Protein AF-A0A560HVF0-F1 (afdb_monomer)

Solvent-accessible surface area (backbone atoms only — not comparable to full-atom values): 6370 Å² total; per-residue (Å²): 142,89,83,79,80,69,71,69,64,64,66,67,64,64,71,77,70,65,78,77,79,76,76,76,73,65,43,75,47,73,36,73,43,33,56,74,66,45,69,46,81,46,95,88,38,34,36,26,45,55,44,56,22,81,72,39,76,84,33,64,48,62,91,63,38,31,28,34,47,52,85,36,73,68,26,44,50,32,52,51,50,48,51,55,27,24,77,65,54,31,44,36,28,44,27,27,53,59,87,45,39,59,51,76,46,59,50,73,124

Radius of gyration: 22.35 Å; Cα contacts (8 Å, |Δi|>4): 180; chains: 1; bounding box: 51×68×40 Å

Organism: NCBI:txid28077

Mean predicted aligned error: 10.62 Å

pLDDT: mean 83.14, std 17.47, range [49.84, 97.5]

Secondary structure (DSSP, 8-state):
---SSSSSSHHHHGGGG---------EEEEES-GGG--EEE-TTSEEEES-HHHH-TTS--STT-EEEETTSHHHHHHHHHHHHHHHTT--EEEEE-TTSEE--EEE--

Foldseek 3Di:
DDDDPPPVVVVVVVVVPPPPPPPPFQDKFKDAFLLPWDWDQDPQQKIATAASCVRPVLADHHDSLEIQRRVDPQSVVQVVVSVVRSVVRHMKMWTHDSRGDYTPDIDDD

Sequence (109 aa):
MKSYRYLAAAALLSLCLLPKASLAQSVQIRIADASLIKYAVSADGNVYLRNISDFDNTWLGCCQYYWIPLNTDSGKAMYSAMLSAAMTHTPIFLYGPKTGGAIVQVGQF

Structure (mmCIF, N/CA/C/O backbone):
data_AF-A0A560HVF0-F1
#
_entry.id   AF-A0A560HVF0-F1
#
loop_
_atom_site.group_PDB
_atom_site.id
_atom_site.type_symbol
_atom_site.label_atom_id
_atom_site.label_alt_id
_atom_site.label_comp_id
_atom_site.label_asym_id
_atom_site.label_entity_id
_atom_site.label_seq_id
_atom_site.pdbx_PDB_ins_code
_atom_site.Cartn_x
_atom_site.Cartn_y
_atom_site.Cartn_z
_atom_site.occupancy
_atom_site.B_iso_or_equiv
_atom_site.auth_seq_id
_atom_site.auth_comp_id
_atom_site.auth_asym_id
_atom_site.auth_atom_id
_atom_site.pdbx_PDB_model_num
ATOM 1 N N . MET A 1 1 ? 38.591 54.270 -24.328 1.00 50.97 1 MET A N 1
ATOM 2 C CA . MET A 1 1 ? 37.440 54.067 -23.415 1.00 50.97 1 MET A CA 1
ATOM 3 C C . MET A 1 1 ? 36.180 53.718 -24.216 1.00 50.97 1 MET A C 1
ATOM 5 O O . MET A 1 1 ? 35.457 54.645 -24.552 1.00 50.97 1 MET A O 1
ATOM 9 N N . LYS A 1 2 ? 35.915 52.450 -24.594 1.00 51.22 2 LYS A N 1
ATOM 10 C CA . LYS A 1 2 ? 34.615 52.077 -25.216 1.00 51.22 2 LYS A CA 1
ATOM 11 C C . LYS A 1 2 ? 34.370 50.564 -25.427 1.00 51.22 2 LYS A C 1
ATOM 13 O O . LYS A 1 2 ? 33.947 50.186 -26.507 1.00 51.22 2 LYS A O 1
ATOM 18 N N . SER A 1 3 ? 34.597 49.683 -24.441 1.00 52.75 3 SER A N 1
ATOM 19 C CA . SER A 1 3 ? 34.353 48.237 -24.698 1.00 52.75 3 SER A CA 1
ATOM 20 C C . SER A 1 3 ? 33.820 47.377 -23.543 1.00 52.75 3 SER A C 1
ATOM 22 O O . SER A 1 3 ? 33.596 46.194 -23.751 1.00 52.75 3 SER A O 1
ATOM 24 N N . TYR A 1 4 ? 33.551 47.917 -22.349 1.00 51.88 4 TYR A N 1
ATOM 25 C CA . TYR A 1 4 ? 33.191 47.082 -21.181 1.00 51.88 4 TYR A CA 1
ATOM 26 C C . TYR A 1 4 ? 31.685 46.962 -20.884 1.00 51.88 4 TYR A C 1
ATOM 28 O O . TYR A 1 4 ? 31.298 46.333 -19.906 1.00 51.88 4 TYR A O 1
ATOM 36 N N . ARG A 1 5 ? 30.806 47.547 -21.708 1.00 51.09 5 ARG A N 1
ATOM 37 C CA . ARG A 1 5 ? 29.370 47.664 -21.381 1.00 51.09 5 ARG A CA 1
ATOM 38 C C . ARG A 1 5 ? 28.490 46.476 -21.786 1.00 51.09 5 ARG A C 1
ATOM 40 O O . ARG A 1 5 ? 27.339 46.438 -21.371 1.00 51.09 5 ARG A O 1
ATOM 47 N N . TYR A 1 6 ? 29.003 45.513 -22.550 1.00 49.84 6 TYR A N 1
ATOM 48 C CA . TYR A 1 6 ? 28.179 44.426 -23.103 1.00 49.84 6 TYR A CA 1
ATOM 49 C C . TYR A 1 6 ? 28.269 43.101 -22.332 1.00 49.84 6 TYR A C 1
ATOM 51 O O . TYR A 1 6 ? 27.426 42.232 -22.525 1.00 49.84 6 TYR A O 1
ATOM 59 N N . LEU A 1 7 ? 29.235 42.948 -21.418 1.00 50.19 7 LEU A N 1
ATOM 60 C CA . LEU A 1 7 ? 29.414 41.703 -20.655 1.00 50.19 7 LEU A CA 1
ATOM 61 C C . LEU A 1 7 ? 28.457 41.566 -19.457 1.00 50.19 7 LEU A C 1
ATOM 63 O O . LEU A 1 7 ? 28.244 40.460 -18.976 1.00 50.19 7 LEU A O 1
ATOM 67 N N . ALA A 1 8 ? 27.835 42.656 -18.999 1.00 51.50 8 ALA A N 1
ATOM 68 C CA . ALA A 1 8 ? 26.921 42.618 -17.853 1.00 51.50 8 ALA A CA 1
ATOM 69 C C . ALA A 1 8 ? 25.501 42.125 -18.204 1.00 51.50 8 ALA A C 1
ATOM 71 O O . ALA A 1 8 ? 24.772 41.681 -17.322 1.00 51.50 8 ALA A O 1
ATOM 72 N N . ALA A 1 9 ? 25.098 42.176 -19.480 1.00 52.00 9 ALA A N 1
ATOM 73 C CA . ALA A 1 9 ? 23.735 41.829 -19.896 1.00 52.00 9 ALA A CA 1
ATOM 74 C C . ALA A 1 9 ? 23.520 40.319 -20.115 1.00 52.00 9 ALA A C 1
ATOM 76 O O . ALA A 1 9 ? 22.398 39.835 -19.993 1.00 52.00 9 ALA A O 1
ATOM 77 N N . ALA A 1 10 ? 24.584 39.558 -20.397 1.00 53.09 10 ALA A N 1
ATOM 78 C CA . ALA A 1 10 ? 24.481 38.120 -20.658 1.00 53.09 10 ALA A CA 1
ATOM 79 C C . ALA A 1 10 ? 24.316 37.279 -19.375 1.00 53.09 10 ALA A C 1
ATOM 81 O O . ALA A 1 10 ? 23.723 36.205 -19.416 1.00 53.09 10 ALA A O 1
ATOM 82 N N . ALA A 1 11 ? 24.790 37.772 -18.225 1.00 53.38 11 ALA A N 1
ATOM 83 C CA . ALA A 1 11 ? 24.722 37.039 -16.958 1.00 53.38 11 ALA A CA 1
ATOM 84 C C . ALA A 1 11 ? 23.312 37.022 -16.335 1.00 53.38 11 ALA A C 1
ATOM 86 O O . ALA A 1 11 ? 22.967 36.085 -15.619 1.00 53.38 11 ALA A O 1
ATOM 87 N N . LEU A 1 12 ? 22.475 38.022 -16.633 1.00 53.22 12 LEU A N 1
ATOM 88 C CA . LEU A 1 12 ? 21.122 38.130 -16.073 1.00 53.22 12 LEU A CA 1
ATOM 89 C C . LEU A 1 12 ? 20.097 37.232 -16.782 1.00 53.22 12 LEU A C 1
ATOM 91 O O . LEU A 1 12 ? 19.086 36.881 -16.181 1.00 53.22 12 LEU A O 1
ATOM 95 N N . LEU A 1 13 ? 20.356 36.815 -18.027 1.00 51.84 13 LEU A N 1
ATOM 96 C CA . LEU A 1 13 ? 19.427 35.965 -18.782 1.00 51.84 13 LEU A CA 1
ATOM 97 C C . LEU A 1 13 ? 19.548 34.467 -18.436 1.00 51.84 13 LEU A C 1
ATOM 99 O O . LEU A 1 13 ? 18.605 33.712 -18.658 1.00 51.84 13 LEU A O 1
ATOM 103 N N . SER A 1 14 ? 20.673 34.036 -17.853 1.00 54.62 14 SER A N 1
ATOM 104 C CA . SER A 1 14 ? 20.914 32.625 -17.503 1.00 54.62 14 SER A CA 1
ATOM 105 C C . SER A 1 14 ? 20.220 32.158 -16.218 1.00 54.62 14 SER A C 1
ATOM 107 O O . SER A 1 14 ? 20.137 30.955 -15.984 1.00 54.62 14 SER A O 1
ATOM 109 N N . LEU A 1 15 ? 19.686 33.062 -15.386 1.00 55.00 15 LEU A N 1
ATOM 110 C CA . LEU A 1 15 ? 19.007 32.677 -14.138 1.00 55.00 15 LEU A CA 1
ATOM 111 C C . LEU A 1 15 ? 17.553 32.204 -14.344 1.00 55.00 15 LEU A C 1
ATOM 113 O O . LEU A 1 15 ? 16.968 31.613 -13.440 1.00 55.00 15 LEU A O 1
ATOM 117 N N . CYS A 1 16 ? 16.969 32.428 -15.526 1.00 58.25 16 CYS A N 1
ATOM 118 C CA . CYS A 1 16 ? 15.570 32.088 -15.823 1.00 58.25 16 CYS A CA 1
ATOM 119 C C . CYS A 1 16 ? 15.362 30.671 -16.386 1.00 58.25 16 CYS A C 1
ATOM 121 O O . CYS A 1 16 ? 14.221 30.262 -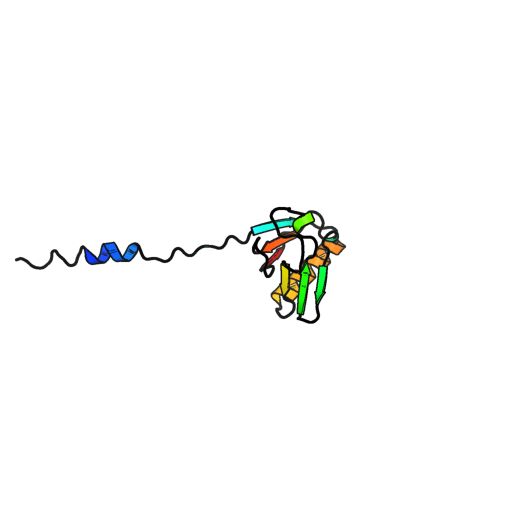16.584 1.00 58.25 16 CYS A O 1
ATOM 123 N N . LEU A 1 17 ? 16.437 29.921 -16.643 1.00 58.41 17 LEU A N 1
ATOM 124 C CA . LEU A 1 17 ? 16.389 28.566 -17.213 1.00 58.41 17 LEU A CA 1
ATOM 125 C C . LEU A 1 17 ? 16.575 27.457 -16.172 1.00 58.41 17 LEU A C 1
ATOM 127 O O . LEU A 1 17 ? 16.758 26.299 -16.543 1.00 58.41 17 LEU A O 1
ATOM 131 N N . LEU A 1 18 ? 16.508 27.779 -14.876 1.00 64.06 18 LEU A N 1
ATOM 132 C CA . LEU A 1 18 ? 16.499 26.750 -13.842 1.00 64.06 18 LEU A CA 1
ATOM 133 C C . LEU A 1 18 ? 15.255 25.866 -14.045 1.00 64.06 18 LEU A C 1
ATOM 135 O O . LEU A 1 18 ? 14.132 26.380 -13.965 1.00 64.06 18 LEU A O 1
ATOM 139 N N . PRO A 1 19 ? 15.414 24.556 -14.321 1.00 61.81 19 PRO A N 1
ATOM 140 C CA . PRO A 1 19 ? 14.278 23.658 -14.390 1.00 61.81 19 PRO A CA 1
ATOM 141 C C . PRO A 1 19 ? 13.575 23.712 -13.037 1.00 61.81 19 PRO A C 1
ATOM 143 O O . PRO A 1 19 ? 14.173 23.439 -11.995 1.00 61.81 19 PRO A O 1
ATOM 146 N N . LYS A 1 20 ? 12.298 24.104 -13.044 1.00 62.69 20 LYS A N 1
ATOM 147 C CA . LYS A 1 20 ? 11.440 23.963 -11.871 1.00 62.69 20 LYS A CA 1
ATOM 148 C C . LYS A 1 20 ? 11.390 22.474 -11.562 1.00 62.69 20 LYS A C 1
ATOM 150 O O . LYS A 1 20 ? 10.725 21.725 -12.275 1.00 62.69 20 LYS A O 1
ATOM 155 N N . ALA A 1 21 ? 12.109 22.049 -10.528 1.00 56.62 21 ALA A N 1
ATOM 156 C CA . ALA A 1 21 ? 11.909 20.741 -9.939 1.00 56.62 21 ALA A CA 1
ATOM 157 C C . ALA A 1 21 ? 10.443 20.688 -9.492 1.00 56.62 21 ALA A C 1
ATOM 159 O O . ALA A 1 21 ? 10.053 21.314 -8.507 1.00 56.62 21 ALA A O 1
ATOM 160 N N . SER A 1 22 ? 9.604 20.022 -10.283 1.00 54.31 22 SER A N 1
ATOM 161 C CA . SER A 1 22 ? 8.253 19.695 -9.863 1.00 54.31 22 SER A CA 1
ATOM 162 C C . SER A 1 22 ? 8.408 18.662 -8.758 1.00 54.31 22 SER A C 1
ATOM 164 O O . SER A 1 22 ? 8.733 17.504 -9.011 1.00 54.31 22 SER A O 1
ATOM 166 N N . LEU A 1 23 ? 8.240 19.104 -7.513 1.00 52.25 23 LEU A N 1
ATOM 167 C CA . LEU A 1 23 ? 7.904 18.208 -6.420 1.00 52.25 23 LEU A CA 1
ATOM 168 C C . LEU A 1 23 ? 6.554 17.603 -6.797 1.00 52.25 23 LEU A C 1
ATOM 170 O O . LEU A 1 23 ? 5.515 18.226 -6.581 1.00 52.25 23 LEU A O 1
ATOM 174 N N . ALA A 1 24 ? 6.573 16.427 -7.424 1.00 51.00 24 ALA A N 1
ATOM 175 C CA . ALA A 1 24 ? 5.386 15.605 -7.546 1.00 51.00 24 ALA A CA 1
ATOM 176 C C . ALA A 1 24 ? 4.898 15.371 -6.115 1.00 51.00 24 ALA A C 1
ATOM 178 O O . ALA A 1 24 ? 5.514 14.621 -5.357 1.00 51.00 24 ALA A O 1
ATOM 179 N N . GLN A 1 25 ? 3.863 16.107 -5.706 1.00 54.62 25 GLN A N 1
ATOM 180 C CA . GLN A 1 25 ? 3.254 15.923 -4.402 1.00 54.62 25 GLN A CA 1
ATOM 181 C C . GLN A 1 25 ? 2.737 14.494 -4.381 1.00 54.62 25 GLN A C 1
ATOM 183 O O . GLN A 1 25 ? 1.773 14.161 -5.068 1.00 54.62 25 GLN A O 1
ATOM 188 N N . SER A 1 26 ? 3.423 13.643 -3.625 1.00 59.91 26 SER A N 1
ATOM 189 C CA . SER A 1 26 ? 2.881 12.361 -3.227 1.00 59.91 26 SER A CA 1
ATOM 190 C C . SER A 1 26 ? 1.540 12.650 -2.566 1.00 59.91 26 SER A C 1
ATOM 192 O O . SER A 1 26 ? 1.488 13.232 -1.480 1.00 59.91 26 SER A O 1
ATOM 194 N N . VAL A 1 27 ? 0.461 12.281 -3.242 1.00 78.56 27 VAL A N 1
ATOM 195 C CA . VAL A 1 27 ? -0.871 12.476 -2.704 1.00 78.56 27 VAL A CA 1
ATOM 196 C C . VAL A 1 27 ? -1.071 11.438 -1.611 1.00 78.56 27 VAL A C 1
ATOM 198 O O . VAL A 1 27 ? -0.718 10.269 -1.763 1.00 78.56 27 VAL A O 1
ATOM 201 N N . GLN A 1 28 ? -1.610 11.904 -0.494 1.00 88.31 28 GLN A N 1
ATOM 202 C CA . GLN A 1 28 ? -1.925 11.098 0.666 1.00 88.31 28 GLN A CA 1
ATOM 203 C C . GLN A 1 28 ? -3.402 10.705 0.655 1.00 88.31 28 GLN A C 1
ATOM 205 O O . GLN A 1 28 ? -4.267 11.538 0.382 1.00 88.31 28 GLN A O 1
ATOM 210 N N . ILE A 1 29 ? -3.685 9.458 1.009 1.00 91.06 29 ILE A N 1
ATOM 211 C CA . ILE A 1 29 ? -5.020 8.993 1.384 1.00 91.06 29 ILE A CA 1
ATOM 212 C C . ILE A 1 29 ? -4.973 8.486 2.821 1.00 91.06 29 ILE A C 1
ATOM 214 O O . ILE A 1 29 ? -4.065 7.741 3.193 1.00 91.06 29 ILE A O 1
ATOM 218 N N . ARG A 1 30 ? -5.942 8.907 3.638 1.00 93.69 30 ARG A N 1
ATOM 219 C CA . ARG A 1 30 ? -6.127 8.396 4.998 1.00 93.69 30 ARG A CA 1
ATOM 220 C C . ARG A 1 30 ? -7.133 7.257 4.976 1.00 93.69 30 ARG A C 1
ATOM 222 O O . ARG A 1 30 ? -8.267 7.455 4.553 1.00 93.69 30 ARG A O 1
ATOM 229 N N . ILE A 1 31 ? -6.749 6.110 5.514 1.00 94.94 31 ILE A N 1
ATOM 230 C CA . ILE A 1 31 ? -7.626 4.955 5.695 1.00 94.94 31 ILE A CA 1
ATOM 231 C C . ILE A 1 31 ? -7.835 4.795 7.196 1.00 94.94 31 ILE A C 1
ATOM 233 O O . ILE A 1 31 ? -6.883 4.554 7.930 1.00 94.94 31 ILE A O 1
ATOM 237 N N . ALA A 1 32 ? -9.066 5.012 7.663 1.00 95.81 32 ALA A N 1
ATOM 238 C CA . ALA A 1 32 ? -9.370 5.059 9.095 1.00 95.81 32 ALA A CA 1
ATOM 239 C C . ALA A 1 32 ? -9.232 3.697 9.794 1.00 95.81 32 ALA A C 1
ATOM 241 O O . ALA A 1 32 ? -8.903 3.664 10.974 1.00 95.81 32 ALA A O 1
ATOM 242 N N . ASP A 1 33 ? -9.464 2.611 9.057 1.00 96.44 33 ASP A N 1
ATOM 243 C CA . ASP A 1 33 ? -9.297 1.233 9.508 1.00 96.44 33 ASP A CA 1
ATOM 244 C C . ASP A 1 33 ? -8.603 0.438 8.392 1.00 96.44 33 ASP A C 1
ATOM 246 O O . ASP A 1 33 ? -9.187 0.184 7.334 1.00 96.44 33 ASP A O 1
ATOM 250 N N . ALA A 1 34 ? -7.339 0.071 8.615 1.00 96.44 34 ALA A N 1
ATOM 251 C CA . ALA A 1 34 ? -6.540 -0.669 7.643 1.00 96.44 34 ALA A CA 1
ATOM 252 C C . ALA A 1 34 ? -7.063 -2.091 7.366 1.00 96.44 34 ALA A C 1
ATOM 254 O O . ALA A 1 34 ? -6.745 -2.652 6.317 1.00 96.44 34 ALA A O 1
ATOM 255 N N . SER A 1 35 ? -7.893 -2.669 8.246 1.00 97.25 35 SER A N 1
ATOM 256 C CA . SER A 1 35 ? -8.489 -4.000 8.038 1.00 97.25 35 SER A CA 1
ATOM 257 C C . SER A 1 35 ? -9.448 -4.044 6.845 1.00 97.25 35 SER A C 1
ATOM 259 O O . SER A 1 35 ? -9.694 -5.105 6.275 1.00 97.25 35 SER A O 1
ATOM 261 N N . LEU A 1 36 ? -9.952 -2.881 6.420 1.00 97.19 36 LEU A N 1
ATOM 262 C CA . LEU A 1 36 ? -10.869 -2.748 5.290 1.00 97.19 36 LEU A CA 1
ATOM 263 C C . LEU A 1 36 ? -10.158 -2.791 3.928 1.00 97.19 36 LEU A C 1
ATOM 265 O O . LEU A 1 36 ? -10.820 -2.816 2.884 1.00 97.19 36 LEU A O 1
ATOM 269 N N . ILE A 1 37 ? -8.823 -2.769 3.903 1.00 95.19 37 ILE A N 1
ATOM 270 C CA . ILE A 1 37 ? -8.040 -2.782 2.665 1.00 95.19 37 ILE A CA 1
ATOM 271 C C . ILE A 1 37 ? -8.088 -4.177 2.046 1.00 95.19 37 ILE A C 1
ATOM 273 O O . ILE A 1 37 ? -7.605 -5.157 2.607 1.00 95.19 37 ILE A O 1
ATOM 277 N N . LYS A 1 38 ? -8.617 -4.258 0.827 1.00 95.75 38 LYS A N 1
ATOM 278 C CA . LYS A 1 38 ? -8.602 -5.469 0.010 1.00 95.75 38 LYS A CA 1
ATOM 279 C C . LYS A 1 38 ? -7.334 -5.473 -0.829 1.00 95.75 38 LYS A C 1
ATOM 281 O O . LYS A 1 38 ? -7.038 -4.497 -1.519 1.00 95.75 38 LYS A O 1
ATOM 286 N N . TYR A 1 39 ? -6.609 -6.584 -0.826 1.00 95.50 39 TYR A N 1
ATOM 287 C CA . TYR A 1 39 ? -5.376 -6.724 -1.593 1.00 95.50 39 TYR A CA 1
ATOM 288 C C . TYR A 1 39 ? -5.238 -8.115 -2.216 1.00 95.50 39 TYR A C 1
ATOM 290 O O . TYR A 1 39 ? -5.922 -9.060 -1.833 1.00 95.50 39 TYR A O 1
ATOM 298 N N . ALA A 1 40 ? -4.344 -8.235 -3.194 1.00 95.69 40 ALA A N 1
ATOM 299 C CA . ALA A 1 40 ? -3.941 -9.513 -3.766 1.00 95.69 40 ALA A CA 1
ATOM 300 C C . ALA A 1 40 ? -2.423 -9.550 -3.935 1.00 95.69 40 ALA A C 1
ATOM 302 O O . ALA A 1 40 ? -1.855 -8.674 -4.588 1.00 95.69 40 ALA A O 1
ATOM 303 N N . VAL A 1 41 ? -1.787 -10.573 -3.369 1.00 96.56 41 VAL A N 1
ATOM 304 C CA . VAL A 1 41 ? -0.372 -10.872 -3.610 1.00 96.56 41 VAL A CA 1
ATOM 305 C C . VAL A 1 41 ? -0.261 -11.568 -4.962 1.00 96.56 41 VAL A C 1
ATOM 307 O O . VAL A 1 41 ? -0.997 -12.516 -5.232 1.00 96.56 41 VAL A O 1
ATOM 310 N N . SER A 1 42 ? 0.630 -11.085 -5.817 1.00 95.00 42 SER A N 1
ATOM 311 C CA . SER A 1 42 ? 0.838 -11.606 -7.163 1.00 95.00 42 SER A CA 1
ATOM 312 C C . SER A 1 42 ? 2.246 -12.189 -7.318 1.00 95.00 42 SER A C 1
ATOM 314 O O . SER A 1 42 ? 3.178 -11.829 -6.595 1.00 95.00 42 SER A O 1
ATOM 316 N N . ALA A 1 43 ? 2.395 -13.128 -8.255 1.00 94.88 43 ALA A N 1
ATOM 317 C CA . ALA A 1 43 ? 3.642 -13.859 -8.496 1.00 94.88 43 ALA A CA 1
ATOM 318 C C . ALA A 1 43 ? 4.773 -12.976 -9.057 1.00 94.88 43 ALA A C 1
ATOM 320 O O . ALA A 1 43 ? 5.940 -13.344 -8.978 1.00 94.88 43 ALA A O 1
ATOM 321 N N . ASP A 1 44 ? 4.438 -11.801 -9.586 1.00 95.06 44 ASP A N 1
ATOM 322 C CA . ASP A 1 44 ? 5.381 -10.782 -10.056 1.00 95.06 44 ASP A CA 1
ATOM 323 C C . ASP A 1 44 ? 6.039 -9.982 -8.914 1.00 95.06 44 ASP A C 1
ATOM 325 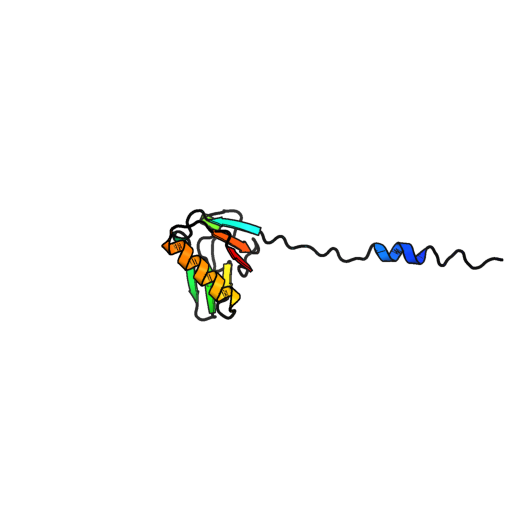O O . ASP A 1 44 ? 6.800 -9.048 -9.160 1.00 95.06 44 ASP A O 1
ATOM 329 N N . GLY A 1 45 ? 5.769 -10.354 -7.659 1.00 96.06 45 GLY A N 1
ATOM 330 C CA . GLY A 1 45 ? 6.375 -9.731 -6.488 1.00 96.06 45 GLY A CA 1
ATOM 331 C C . GLY A 1 45 ? 5.688 -8.436 -6.065 1.00 96.06 45 GLY A C 1
ATOM 332 O O . GLY A 1 45 ? 6.300 -7.637 -5.362 1.00 96.06 45 GLY A O 1
ATOM 333 N N . ASN A 1 46 ? 4.432 -8.225 -6.460 1.00 97.50 46 ASN A N 1
ATOM 334 C CA . ASN A 1 46 ? 3.643 -7.056 -6.084 1.00 97.50 46 ASN A CA 1
ATOM 335 C C . ASN A 1 46 ? 2.443 -7.431 -5.202 1.00 97.50 46 ASN A C 1
ATOM 337 O O . ASN A 1 46 ? 1.813 -8.477 -5.374 1.00 97.50 46 ASN A O 1
ATOM 341 N N . VAL A 1 47 ? 2.086 -6.539 -4.276 1.00 97.25 47 VAL A N 1
ATOM 342 C CA . VAL A 1 47 ? 0.793 -6.568 -3.576 1.00 97.25 47 VAL A CA 1
ATOM 343 C C . VAL A 1 47 ? -0.104 -5.505 -4.174 1.00 97.25 47 VAL A C 1
ATOM 345 O O . VAL A 1 47 ? 0.135 -4.319 -3.975 1.00 97.25 47 VAL A O 1
ATOM 348 N N . TYR A 1 48 ? -1.146 -5.924 -4.881 1.00 96.44 48 TYR A N 1
ATOM 349 C CA . TYR A 1 48 ? -2.086 -5.022 -5.535 1.00 96.44 48 TYR A CA 1
ATOM 350 C C . TYR A 1 48 ? -3.237 -4.647 -4.616 1.00 96.44 48 TYR A C 1
ATOM 352 O O . TYR A 1 48 ? -3.975 -5.533 -4.180 1.00 96.44 48 TYR A O 1
ATOM 360 N N . LEU A 1 49 ? -3.433 -3.350 -4.386 1.00 94.75 49 LEU A N 1
ATOM 361 C CA . LEU A 1 49 ? -4.546 -2.818 -3.598 1.00 94.75 49 LEU A CA 1
ATOM 362 C C . LEU A 1 49 ? -5.793 -2.705 -4.487 1.00 94.75 49 LEU A C 1
ATOM 364 O O . LEU A 1 49 ? -5.719 -2.232 -5.622 1.00 94.75 49 LEU A O 1
ATOM 368 N N . ARG A 1 50 ? -6.934 -3.204 -4.005 1.00 93.19 50 ARG A N 1
ATOM 369 C CA . ARG A 1 50 ? -8.112 -3.514 -4.839 1.00 93.19 50 ARG A CA 1
ATOM 370 C C . ARG A 1 50 ? -9.302 -2.587 -4.635 1.00 93.19 50 ARG A C 1
ATOM 372 O O . ARG A 1 50 ? -10.245 -2.681 -5.409 1.00 93.19 50 ARG A O 1
ATOM 379 N N . ASN A 1 51 ? -9.283 -1.752 -3.604 1.00 93.38 51 ASN A N 1
ATOM 380 C CA . ASN A 1 51 ? -10.435 -0.942 -3.218 1.00 93.38 51 ASN A CA 1
ATOM 381 C C . ASN A 1 51 ? -10.054 0.460 -2.733 1.00 93.38 51 ASN A C 1
ATOM 383 O O . ASN A 1 51 ? -10.703 1.014 -1.854 1.00 93.38 51 ASN A O 1
ATOM 387 N N . ILE A 1 52 ? -8.990 1.044 -3.289 1.00 92.25 52 ILE A N 1
ATOM 388 C CA . ILE A 1 52 ? -8.535 2.375 -2.862 1.00 92.25 52 ILE A CA 1
ATOM 389 C C . ILE A 1 52 ? -9.609 3.449 -3.098 1.00 92.25 52 ILE A C 1
ATOM 391 O O . ILE A 1 52 ? -9.791 4.321 -2.251 1.00 92.25 52 ILE A O 1
ATOM 395 N N . SER A 1 53 ? -10.393 3.324 -4.171 1.00 92.12 53 SER A N 1
ATOM 396 C CA . SER A 1 53 ? -11.531 4.210 -4.447 1.00 92.12 53 SER A CA 1
ATOM 397 C C . SER A 1 53 ? -12.648 4.165 -3.405 1.00 92.12 53 SER A C 1
ATOM 399 O O . SER A 1 53 ? -13.427 5.111 -3.332 1.00 92.12 53 SER A O 1
ATOM 401 N N . ASP A 1 54 ? -12.758 3.085 -2.623 1.00 93.50 54 ASP A N 1
ATOM 402 C CA . ASP A 1 54 ? -13.780 2.967 -1.573 1.00 93.50 54 ASP A CA 1
ATOM 403 C C . ASP A 1 54 ? -13.470 3.915 -0.400 1.00 93.50 54 ASP A C 1
ATOM 405 O O . ASP A 1 54 ? -14.370 4.290 0.349 1.00 93.50 54 ASP A O 1
ATOM 409 N N . PHE A 1 55 ? -12.200 4.312 -0.244 1.00 92.81 55 PHE A N 1
ATOM 410 C CA . PHE A 1 55 ? -11.739 5.232 0.799 1.00 92.81 55 PHE A CA 1
ATOM 411 C C . PHE A 1 55 ? -11.652 6.684 0.311 1.00 92.81 55 PHE A C 1
ATOM 413 O O . PHE A 1 55 ? -11.899 7.607 1.084 1.00 92.81 55 PHE A O 1
ATOM 420 N N . ASP A 1 56 ? -11.301 6.894 -0.960 1.00 91.56 56 ASP A N 1
ATOM 421 C CA . ASP A 1 56 ? -11.257 8.207 -1.608 1.00 91.56 56 ASP A CA 1
ATOM 422 C C . ASP A 1 56 ? -11.545 8.043 -3.107 1.00 91.56 56 ASP A C 1
ATOM 424 O O . ASP A 1 56 ? -10.729 7.518 -3.867 1.00 91.56 56 ASP A O 1
ATOM 428 N N . ASN A 1 57 ? -12.706 8.533 -3.546 1.0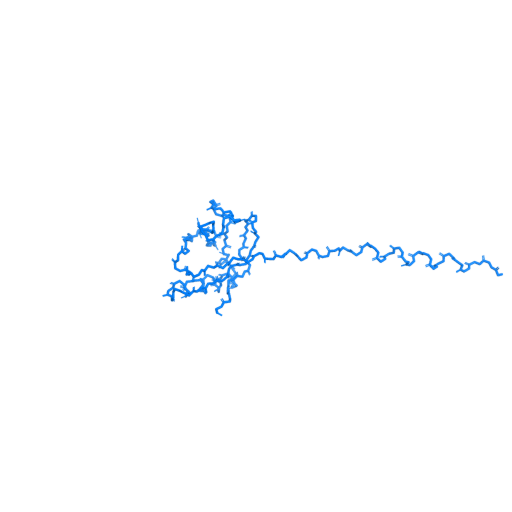0 90.19 57 ASN A N 1
ATOM 429 C CA . ASN A 1 57 ? -13.172 8.408 -4.928 1.00 90.19 57 ASN A CA 1
ATOM 430 C C . ASN A 1 57 ? -12.347 9.215 -5.951 1.00 90.19 57 ASN A C 1
ATOM 432 O O . ASN A 1 57 ? -12.574 9.090 -7.154 1.00 90.19 57 ASN A O 1
ATOM 436 N N . THR A 1 58 ? -11.403 10.044 -5.497 1.00 89.56 58 THR A N 1
ATOM 437 C CA . THR A 1 58 ? -10.460 10.753 -6.371 1.00 89.56 58 THR A CA 1
ATOM 438 C C . THR A 1 58 ? -9.264 9.890 -6.782 1.00 89.56 58 THR A C 1
ATOM 440 O O . THR A 1 58 ? -8.456 10.317 -7.610 1.00 89.56 58 THR A O 1
ATOM 443 N N . TRP A 1 59 ? -9.147 8.688 -6.214 1.00 90.56 59 TRP A N 1
ATOM 444 C CA . TRP A 1 59 ? -8.205 7.646 -6.610 1.00 90.56 59 TRP A CA 1
ATOM 445 C C . TRP A 1 59 ? -8.890 6.625 -7.521 1.00 90.56 59 TRP A C 1
ATOM 447 O O . TRP A 1 59 ? -10.109 6.453 -7.505 1.00 90.56 59 TRP A O 1
ATOM 457 N N . LEU A 1 60 ? -8.102 5.921 -8.330 1.00 87.44 60 LEU A N 1
ATOM 458 C CA . LEU A 1 60 ? -8.624 4.912 -9.246 1.00 87.44 60 LEU A CA 1
ATOM 459 C C . LEU A 1 60 ? -9.118 3.666 -8.480 1.00 87.44 60 LEU A C 1
ATOM 461 O O . LEU A 1 60 ? -8.551 3.262 -7.468 1.00 87.44 60 LEU A O 1
ATOM 465 N N . GLY A 1 61 ? -10.194 3.038 -8.955 1.00 70.12 61 GLY A N 1
ATOM 466 C CA . GLY A 1 61 ? -10.860 1.966 -8.200 1.00 70.12 61 GLY A CA 1
ATOM 467 C C . GLY A 1 61 ? -10.591 0.529 -8.631 1.00 70.12 61 GLY A C 1
ATOM 468 O O . GLY A 1 61 ? -10.791 -0.384 -7.838 1.00 70.12 61 GLY A O 1
ATOM 469 N N . CYS A 1 62 ? -10.154 0.285 -9.868 1.00 69.88 62 CYS A N 1
ATOM 470 C CA . CYS A 1 62 ? -10.088 -1.073 -10.422 1.00 69.88 62 CYS A CA 1
ATOM 471 C C . CYS A 1 62 ? -8.659 -1.521 -10.771 1.00 69.88 62 CYS A C 1
ATOM 473 O O . CYS A 1 62 ? -7.694 -0.784 -10.638 1.00 69.88 62 CYS A O 1
ATOM 475 N N . CYS A 1 63 ? -8.518 -2.752 -11.262 1.00 70.06 63 CYS A N 1
ATOM 476 C CA . CYS A 1 63 ? -7.487 -3.055 -12.259 1.00 70.06 63 CYS A CA 1
ATOM 477 C C . CYS A 1 63 ? -6.007 -2.945 -11.838 1.00 70.06 63 CYS A C 1
ATOM 479 O O . CYS A 1 63 ? -5.173 -2.652 -12.685 1.00 70.06 63 CYS A O 1
ATOM 481 N N . GLN A 1 64 ? -5.654 -3.234 -10.579 1.00 79.38 64 GLN A N 1
ATOM 482 C CA . GLN A 1 64 ? -4.243 -3.290 -10.153 1.00 79.38 64 GLN A CA 1
ATOM 483 C C . GLN A 1 64 ? -3.491 -1.944 -10.269 1.00 79.38 64 GLN A C 1
ATOM 485 O O . GLN A 1 64 ? -2.263 -1.926 -10.298 1.00 79.38 64 GLN A O 1
ATOM 490 N N . TYR A 1 65 ? -4.206 -0.808 -10.282 1.00 87.12 65 TYR A N 1
ATOM 491 C CA . TYR A 1 65 ? -3.585 0.517 -10.416 1.00 87.12 65 TYR A CA 1
ATOM 492 C C . TYR A 1 65 ? -2.602 0.864 -9.299 1.00 87.12 65 TYR A C 1
ATOM 494 O O . TYR A 1 65 ? -1.724 1.683 -9.530 1.00 87.12 65 TYR A O 1
ATOM 502 N N . TYR A 1 66 ? -2.728 0.268 -8.112 1.00 94.12 66 TYR A N 1
ATOM 503 C CA . TYR A 1 66 ? -1.860 0.554 -6.972 1.00 94.12 66 TYR A CA 1
ATOM 504 C C . TYR A 1 66 ? -1.197 -0.711 -6.463 1.00 94.12 66 TYR A C 1
ATOM 506 O O . TYR A 1 66 ? -1.879 -1.716 -6.242 1.00 94.12 66 TYR A O 1
ATOM 514 N N . TRP A 1 67 ? 0.116 -0.650 -6.241 1.00 96.19 67 TRP A N 1
ATOM 515 C CA . TRP A 1 67 ? 0.869 -1.803 -5.760 1.00 96.19 67 TRP A CA 1
ATOM 516 C C . TRP A 1 67 ? 1.979 -1.461 -4.770 1.00 96.19 67 TRP A C 1
ATOM 518 O O . TRP A 1 67 ? 2.563 -0.382 -4.813 1.00 96.19 67 TRP A O 1
ATOM 528 N N . ILE A 1 68 ? 2.297 -2.416 -3.898 1.00 97.00 68 ILE A N 1
ATOM 529 C CA . ILE A 1 68 ? 3.477 -2.391 -3.029 1.00 97.00 68 ILE A CA 1
ATOM 530 C C . ILE A 1 68 ? 4.504 -3.398 -3.585 1.00 97.00 68 ILE A C 1
ATOM 532 O O . ILE A 1 68 ? 4.175 -4.584 -3.678 1.00 97.00 68 ILE A O 1
ATOM 536 N N . PRO A 1 69 ? 5.728 -2.967 -3.950 1.00 96.62 69 PRO A N 1
ATOM 537 C CA . PRO A 1 69 ? 6.740 -3.840 -4.550 1.00 96.62 69 PRO A CA 1
ATOM 538 C C . PRO A 1 69 ? 7.513 -4.654 -3.496 1.00 96.62 69 PRO A C 1
ATOM 540 O O . PRO A 1 69 ? 8.398 -4.137 -2.813 1.00 96.62 69 PRO A O 1
ATOM 543 N N . LEU A 1 70 ? 7.233 -5.954 -3.379 1.00 97.06 70 LEU A N 1
ATOM 544 C CA . LEU A 1 70 ? 7.866 -6.859 -2.403 1.00 97.06 70 LEU A CA 1
ATOM 545 C C . LEU A 1 70 ? 9.303 -7.265 -2.762 1.00 97.06 70 LEU A C 1
ATOM 547 O O . LEU A 1 70 ? 9.993 -7.881 -1.950 1.00 97.06 70 LEU A O 1
ATOM 551 N N . ASN A 1 71 ? 9.778 -6.913 -3.955 1.00 96.06 71 ASN A N 1
ATOM 552 C CA . ASN A 1 71 ? 11.174 -7.098 -4.359 1.00 96.06 71 ASN A CA 1
ATOM 553 C C . ASN A 1 71 ? 12.131 -6.062 -3.732 1.00 96.06 71 ASN A C 1
ATOM 555 O O . ASN A 1 71 ? 13.340 -6.154 -3.931 1.00 96.06 71 ASN A O 1
ATOM 559 N N . THR A 1 72 ? 11.612 -5.108 -2.955 1.00 95.94 72 THR A N 1
ATOM 560 C CA . THR A 1 72 ? 12.400 -4.127 -2.198 1.00 95.94 72 THR A CA 1
ATOM 561 C C . THR A 1 72 ? 12.186 -4.302 -0.698 1.00 95.94 72 THR A C 1
ATOM 563 O O . THR A 1 72 ? 11.092 -4.658 -0.257 1.00 95.94 72 THR A O 1
ATOM 566 N N . ASP A 1 73 ? 13.202 -4.008 0.113 1.00 97.19 73 ASP A N 1
ATOM 567 C CA . ASP A 1 73 ? 13.053 -4.066 1.574 1.00 97.19 73 ASP A CA 1
ATOM 568 C C . ASP A 1 73 ? 12.071 -3.008 2.090 1.00 97.19 73 ASP A C 1
ATOM 570 O O . ASP A 1 73 ? 11.285 -3.283 2.995 1.00 97.19 73 ASP A O 1
ATOM 574 N N . SER A 1 74 ? 12.031 -1.838 1.443 1.00 94.75 74 SER A N 1
ATOM 575 C CA . SER A 1 74 ? 11.024 -0.810 1.720 1.00 94.75 74 SER A CA 1
ATOM 576 C C . SER A 1 74 ? 9.604 -1.328 1.475 1.00 94.75 74 SER A C 1
ATOM 578 O O . SER A 1 74 ? 8.746 -1.179 2.340 1.00 94.75 74 SER A O 1
ATOM 580 N N . GLY A 1 75 ? 9.342 -2.009 0.355 1.00 96.38 75 GLY A N 1
ATOM 581 C CA . GLY A 1 75 ? 8.017 -2.563 0.081 1.00 96.38 75 GLY A CA 1
ATOM 582 C C . GLY A 1 75 ? 7.621 -3.709 1.010 1.00 96.38 75 GLY A C 1
ATOM 583 O O . GLY A 1 75 ? 6.476 -3.754 1.457 1.00 96.38 75 GLY A O 1
ATOM 584 N N . LYS A 1 76 ? 8.560 -4.581 1.399 1.00 97.31 76 LYS A N 1
ATOM 585 C CA . LYS A 1 76 ? 8.307 -5.596 2.441 1.00 97.31 76 LYS A CA 1
ATOM 586 C C . LYS A 1 76 ? 7.953 -4.950 3.784 1.00 97.31 76 LYS A C 1
ATOM 588 O O . LYS A 1 76 ? 7.032 -5.420 4.454 1.00 97.31 76 LYS A O 1
ATOM 593 N N . ALA A 1 77 ? 8.643 -3.871 4.159 1.00 96.56 77 ALA A N 1
ATOM 594 C CA . ALA A 1 77 ? 8.353 -3.113 5.374 1.00 96.56 77 ALA A CA 1
ATOM 595 C C . ALA A 1 77 ? 6.982 -2.422 5.297 1.00 96.56 77 ALA A C 1
ATOM 597 O O . ALA A 1 77 ? 6.194 -2.534 6.231 1.00 96.56 77 ALA A O 1
ATOM 598 N N . MET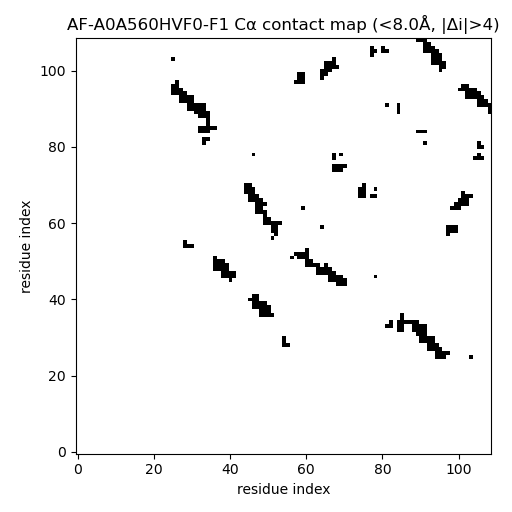 A 1 78 ? 6.656 -1.787 4.166 1.00 96.94 78 MET A N 1
ATOM 599 C CA . MET A 1 78 ? 5.348 -1.168 3.920 1.00 96.94 78 MET A CA 1
ATOM 600 C C . MET A 1 78 ? 4.204 -2.179 4.016 1.00 96.94 78 MET A C 1
ATOM 602 O O . MET A 1 78 ? 3.208 -1.922 4.691 1.00 96.94 78 MET A O 1
ATOM 606 N N . TYR A 1 79 ? 4.348 -3.343 3.379 1.00 97.31 79 TYR A N 1
ATOM 607 C CA . TYR A 1 79 ? 3.333 -4.391 3.436 1.00 97.31 79 TYR A CA 1
ATOM 608 C C . TYR A 1 79 ? 3.186 -4.958 4.853 1.00 97.31 79 TYR A C 1
ATOM 610 O O . TYR A 1 79 ? 2.069 -5.086 5.346 1.00 97.31 79 TYR A O 1
ATOM 618 N N . SER A 1 80 ? 4.298 -5.207 5.549 1.00 96.88 80 SER A N 1
ATOM 619 C CA . SER A 1 80 ? 4.277 -5.640 6.954 1.00 96.88 80 SER A CA 1
ATOM 620 C C . SER A 1 80 ? 3.590 -4.615 7.862 1.00 96.88 80 SER A C 1
ATOM 622 O O . SER A 1 80 ? 2.787 -4.990 8.709 1.00 96.88 80 SER A O 1
ATOM 624 N N . ALA A 1 81 ? 3.852 -3.319 7.668 1.00 96.00 81 ALA A N 1
ATOM 625 C CA . ALA A 1 81 ? 3.200 -2.250 8.422 1.00 96.00 81 ALA A CA 1
ATOM 626 C C . ALA A 1 81 ? 1.688 -2.194 8.152 1.00 96.00 81 ALA A C 1
ATOM 628 O O . ALA A 1 81 ? 0.907 -2.070 9.093 1.00 96.00 81 ALA A O 1
ATOM 629 N N . MET A 1 82 ? 1.274 -2.344 6.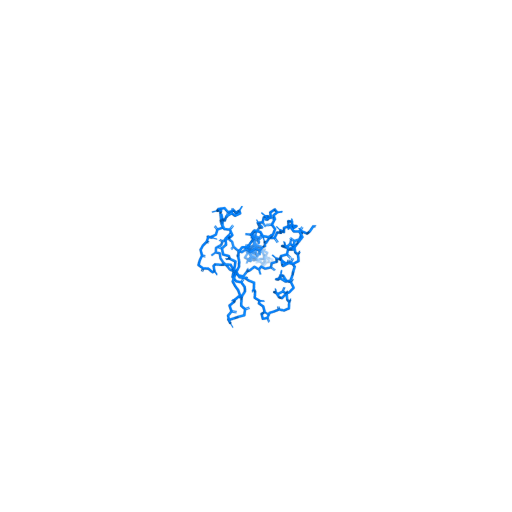888 1.00 96.69 82 MET A N 1
ATOM 630 C CA . MET A 1 82 ? -0.139 -2.428 6.511 1.00 96.69 82 MET A CA 1
ATOM 631 C C . MET A 1 82 ? -0.831 -3.623 7.183 1.00 96.69 82 MET A C 1
ATOM 633 O O . MET A 1 82 ? -1.911 -3.456 7.741 1.00 96.69 82 MET A O 1
ATOM 637 N N . LEU A 1 83 ? -0.208 -4.808 7.169 1.00 97.00 83 LEU A N 1
ATOM 638 C CA . LEU A 1 83 ? -0.752 -6.008 7.815 1.00 97.00 83 LEU A CA 1
ATOM 639 C C . LEU A 1 83 ? -0.875 -5.841 9.333 1.00 97.00 83 LEU A C 1
ATOM 641 O O . LEU A 1 83 ? -1.918 -6.161 9.897 1.00 97.00 83 L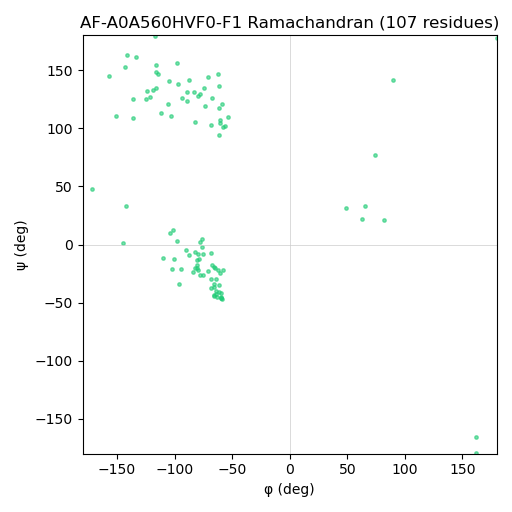EU A O 1
ATOM 645 N N . SER A 1 84 ? 0.155 -5.302 9.988 1.00 96.62 84 SER A N 1
ATOM 646 C CA . SER A 1 84 ? 0.120 -5.023 11.428 1.00 96.62 84 SER A CA 1
ATOM 647 C C . SER A 1 84 ? -1.006 -4.054 11.784 1.00 96.62 84 SER A C 1
ATOM 649 O O . SER A 1 84 ? -1.763 -4.321 12.711 1.00 96.62 84 SER A O 1
ATOM 651 N N . ALA A 1 85 ? -1.168 -2.973 11.014 1.00 96.38 85 ALA A N 1
ATOM 652 C CA . ALA A 1 85 ? -2.253 -2.019 11.222 1.00 96.38 85 ALA A CA 1
ATOM 653 C C . ALA A 1 85 ? -3.636 -2.636 10.964 1.00 96.38 85 ALA A C 1
ATOM 655 O O . ALA A 1 85 ? -4.587 -2.325 11.679 1.00 96.38 85 ALA A O 1
ATOM 656 N N . ALA A 1 86 ? -3.758 -3.530 9.977 1.00 96.81 86 ALA A N 1
ATOM 657 C CA . ALA A 1 86 ? -4.994 -4.256 9.707 1.00 96.81 86 ALA A CA 1
ATOM 658 C C . ALA A 1 86 ? -5.384 -5.174 10.874 1.00 96.81 86 ALA A C 1
A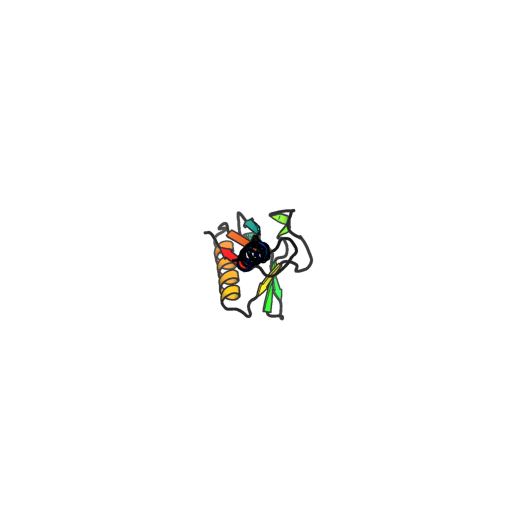TOM 660 O O . ALA A 1 86 ? -6.551 -5.223 11.247 1.00 96.81 86 ALA A O 1
ATOM 661 N N . MET A 1 87 ? -4.414 -5.850 11.497 1.00 97.12 87 MET A N 1
ATOM 662 C CA . MET A 1 87 ? -4.662 -6.685 12.679 1.00 97.12 87 MET A CA 1
ATOM 663 C C . MET A 1 87 ? -5.138 -5.881 13.893 1.00 97.12 87 MET A C 1
ATOM 665 O O . MET A 1 87 ? -5.867 -6.409 14.729 1.00 97.12 87 MET A O 1
ATOM 669 N N . THR A 1 88 ? -4.723 -4.620 14.008 1.00 96.75 88 THR A N 1
ATOM 670 C CA . THR A 1 88 ? -5.051 -3.742 15.138 1.00 96.75 88 THR A CA 1
ATOM 671 C C . THR A 1 88 ? -6.126 -2.705 14.810 1.00 96.75 88 THR A C 1
ATOM 673 O O . THR A 1 88 ? -6.321 -1.781 15.598 1.00 96.75 88 THR A O 1
ATOM 676 N N . HIS A 1 89 ? -6.800 -2.814 13.656 1.00 96.00 89 HIS A N 1
ATOM 677 C CA . HIS A 1 89 ? -7.787 -1.834 13.170 1.00 96.00 89 HIS A CA 1
ATOM 678 C C . HIS A 1 89 ? -7.282 -0.379 13.218 1.00 96.00 89 HIS A C 1
ATOM 680 O O . HIS A 1 89 ? -8.028 0.565 13.475 1.00 96.00 89 HIS A O 1
ATOM 686 N N . THR A 1 90 ? -5.975 -0.189 13.040 1.00 95.81 90 THR A N 1
ATOM 687 C CA . THR A 1 90 ? -5.318 1.109 13.209 1.00 95.81 90 THR A CA 1
ATOM 688 C C . THR A 1 90 ? -5.379 1.894 11.900 1.00 95.81 90 THR A C 1
ATOM 690 O O . THR A 1 90 ? -5.232 1.301 10.823 1.00 95.81 90 THR A O 1
ATOM 693 N N . PRO A 1 91 ? -5.595 3.220 11.954 1.00 95.75 91 PRO A N 1
ATOM 694 C CA . PRO A 1 91 ? -5.540 4.051 10.766 1.00 95.75 91 PRO A CA 1
ATOM 695 C C . PRO A 1 91 ? -4.147 4.028 10.140 1.00 95.75 91 PRO A C 1
ATOM 697 O O . PRO A 1 91 ? -3.136 3.974 10.835 1.00 95.75 91 PRO A O 1
ATOM 700 N N . ILE A 1 92 ? -4.099 4.129 8.816 1.00 95.75 92 ILE A N 1
ATOM 701 C CA . ILE A 1 92 ? -2.853 4.315 8.073 1.00 95.75 92 ILE A CA 1
ATOM 702 C C . ILE A 1 92 ? -3.019 5.408 7.033 1.00 95.75 92 ILE A C 1
ATOM 704 O O . ILE A 1 92 ? -4.132 5.726 6.600 1.00 95.75 92 ILE A O 1
ATOM 708 N N . PHE A 1 93 ? -1.892 5.930 6.570 1.00 94.50 93 PHE A N 1
ATOM 709 C CA . PHE A 1 93 ? -1.860 6.749 5.378 1.00 94.50 93 PHE A CA 1
ATOM 710 C C . PHE A 1 93 ? -1.041 6.070 4.290 1.00 94.50 93 PHE A C 1
ATOM 712 O O . PHE A 1 93 ? 0.048 5.542 4.538 1.00 94.50 93 PHE A O 1
ATOM 719 N N . LEU A 1 94 ? -1.595 6.079 3.080 1.00 93.06 94 LEU A N 1
ATOM 720 C CA . LEU A 1 94 ? -0.906 5.635 1.877 1.00 93.06 94 LEU A CA 1
ATOM 721 C C . LEU A 1 94 ? -0.495 6.855 1.066 1.00 93.06 94 LEU A C 1
ATOM 723 O O . LEU A 1 94 ? -1.248 7.821 0.936 1.00 93.06 94 LEU A O 1
ATOM 727 N N . TYR A 1 95 ? 0.697 6.771 0.501 1.00 92.81 95 TYR A N 1
ATOM 728 C CA . TYR A 1 95 ? 1.317 7.820 -0.287 1.00 92.81 95 TYR A CA 1
ATOM 729 C C . TYR A 1 95 ? 1.615 7.277 -1.679 1.00 92.81 95 TYR A C 1
ATOM 731 O O . TYR A 1 95 ? 2.248 6.226 -1.819 1.00 92.81 95 TYR A O 1
ATOM 739 N N . GLY A 1 96 ? 1.153 7.972 -2.715 1.00 91.19 96 GLY A N 1
ATOM 740 C CA . GLY A 1 96 ? 1.316 7.516 -4.092 1.00 91.19 96 GLY A CA 1
ATOM 741 C C . GLY A 1 96 ? 0.711 8.460 -5.134 1.00 91.19 96 GLY A C 1
ATOM 742 O O . GLY A 1 96 ? 0.128 9.494 -4.795 1.00 91.19 96 GLY A O 1
ATOM 743 N N . PRO A 1 97 ? 0.865 8.134 -6.426 1.00 88.56 97 PRO A N 1
ATOM 744 C CA . PRO A 1 97 ? 0.306 8.927 -7.515 1.00 88.56 97 PRO A CA 1
ATOM 745 C C . PRO A 1 97 ? -1.185 8.628 -7.712 1.00 88.56 97 PRO A C 1
ATOM 747 O O . PRO A 1 97 ? -1.549 7.483 -7.951 1.00 88.56 97 PRO A O 1
ATOM 750 N N . LYS A 1 98 ? -2.065 9.641 -7.735 1.00 85.94 98 LYS A N 1
ATOM 751 C CA . LYS A 1 98 ? -3.508 9.428 -8.004 1.00 85.94 98 LYS A CA 1
ATOM 752 C C . LYS A 1 98 ? -3.798 8.745 -9.346 1.00 85.94 98 LYS A C 1
ATOM 754 O O . LYS A 1 98 ? -4.841 8.125 -9.490 1.00 85.94 98 LYS A O 1
ATOM 759 N N . THR A 1 99 ? -2.881 8.814 -10.307 1.00 86.62 99 THR A N 1
ATOM 760 C CA . THR A 1 99 ? -3.007 8.203 -11.641 1.00 86.62 99 THR A CA 1
ATOM 761 C C . THR A 1 99 ? -2.745 6.694 -11.675 1.00 86.62 99 THR A C 1
ATOM 763 O O . THR A 1 99 ? -2.759 6.110 -12.755 1.00 86.62 99 THR A O 1
ATOM 766 N N . GLY A 1 100 ? -2.485 6.064 -10.527 1.00 89.19 100 GLY A N 1
ATOM 767 C CA . GLY A 1 100 ? -2.010 4.685 -10.457 1.00 89.19 100 GLY A CA 1
ATOM 768 C C . GLY A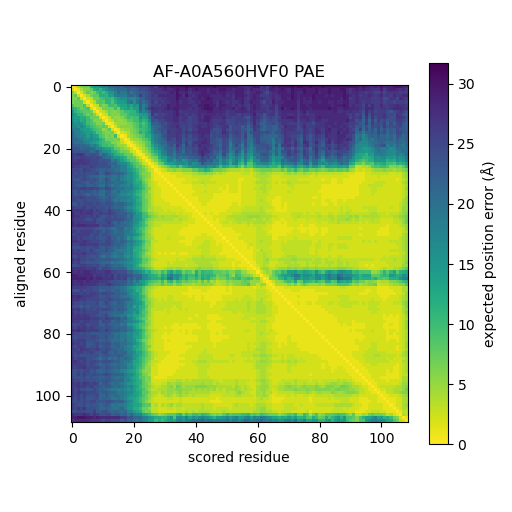 1 100 ? -0.484 4.624 -10.481 1.00 89.19 100 GLY A C 1
ATOM 769 O O . GLY A 1 100 ? 0.183 5.421 -11.145 1.00 89.19 100 GLY A O 1
ATOM 770 N N . GLY A 1 101 ? 0.074 3.709 -9.701 1.00 91.94 101 GLY A N 1
ATOM 771 C CA . GLY A 1 101 ? 1.502 3.530 -9.529 1.00 91.94 101 GLY A CA 1
ATOM 772 C C . GLY A 1 101 ? 1.858 2.739 -8.275 1.00 91.94 101 GLY A C 1
ATOM 773 O O . GLY A 1 101 ? 1.003 2.342 -7.478 1.00 91.94 101 GLY A O 1
ATOM 774 N N . ALA A 1 102 ? 3.162 2.574 -8.078 1.00 93.94 102 ALA A N 1
ATOM 775 C CA . ALA A 1 102 ? 3.693 2.051 -6.834 1.00 93.94 102 ALA A CA 1
ATOM 776 C C . ALA A 1 102 ? 3.337 2.984 -5.666 1.00 93.94 102 ALA A C 1
ATOM 778 O O . ALA A 1 102 ? 3.483 4.207 -5.758 1.00 93.94 102 ALA A O 1
ATOM 779 N N . ILE A 1 103 ? 2.911 2.394 -4.555 1.00 93.94 103 ILE A N 1
ATOM 780 C CA . ILE A 1 103 ? 2.842 3.072 -3.266 1.00 93.94 103 ILE A CA 1
ATOM 781 C C . ILE A 1 103 ? 4.274 3.364 -2.826 1.00 93.94 103 ILE A C 1
ATOM 783 O O . ILE A 1 103 ? 5.118 2.467 -2.790 1.00 93.94 103 ILE A O 1
ATOM 787 N N . VAL A 1 104 ? 4.544 4.630 -2.520 1.00 93.31 104 VAL A N 1
ATOM 788 C CA . VAL A 1 104 ? 5.888 5.105 -2.168 1.00 93.31 104 VAL A CA 1
ATOM 789 C C . VAL A 1 104 ? 6.121 5.127 -0.662 1.00 93.31 104 VAL A C 1
ATOM 791 O O . VAL A 1 104 ? 7.268 5.104 -0.228 1.00 93.31 104 VAL A O 1
ATOM 794 N N . GLN A 1 105 ? 5.048 5.160 0.134 1.00 92.69 105 GLN A N 1
ATOM 795 C CA . GLN A 1 105 ? 5.121 5.093 1.590 1.00 92.69 105 GLN A CA 1
ATOM 796 C C . GLN A 1 105 ? 3.798 4.588 2.190 1.00 92.69 105 GLN A C 1
ATOM 798 O O . GLN A 1 105 ? 2.709 4.918 1.716 1.00 92.69 105 GLN A O 1
ATOM 803 N N . VAL A 1 106 ? 3.917 3.821 3.275 1.00 92.00 106 VAL A N 1
ATOM 804 C CA . VAL A 1 106 ? 2.831 3.441 4.188 1.00 92.00 106 VAL A CA 1
ATOM 805 C C . VAL A 1 106 ? 3.255 3.866 5.589 1.00 92.00 106 VAL A C 1
ATOM 807 O O . VAL A 1 106 ? 4.344 3.501 6.027 1.00 92.00 106 VAL A O 1
ATOM 810 N N . GLY A 1 107 ? 2.440 4.654 6.288 1.00 82.06 107 GLY A N 1
ATOM 811 C CA . GLY A 1 107 ? 2.756 5.073 7.657 1.00 82.06 107 GLY A CA 1
ATOM 812 C C . GLY A 1 107 ? 1.965 6.289 8.128 1.00 82.06 107 GLY A C 1
ATOM 813 O O . GLY A 1 107 ? 1.006 6.678 7.474 1.00 82.06 107 GLY A O 1
ATOM 814 N N . GLN A 1 108 ? 2.418 6.887 9.236 1.00 64.31 108 GLN A N 1
ATOM 815 C CA . GLN A 1 108 ? 1.678 7.782 10.146 1.00 64.31 108 GLN A CA 1
ATOM 816 C C . GLN A 1 108 ? 0.683 7.009 11.027 1.00 64.31 108 GLN A C 1
ATOM 818 O O . GLN A 1 108 ? -0.518 6.977 10.762 1.00 64.31 108 GLN A O 1
ATOM 823 N N . PHE A 1 109 ? 1.255 6.353 12.040 1.00 58.22 109 PHE A N 1
ATOM 824 C CA . PHE A 1 109 ? 0.566 5.762 13.189 1.00 58.22 109 PHE A CA 1
ATOM 825 C C . PHE A 1 109 ? 0.245 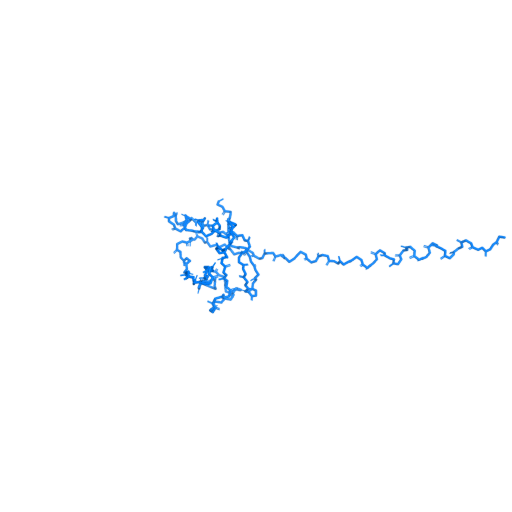6.849 14.219 1.00 58.22 109 PHE A C 1
ATOM 827 O O . PHE A 1 109 ? 1.076 7.783 14.337 1.00 58.22 109 PHE A O 1
#

Nearest PDB structures (foldseek):
  3a55-assembly1_A  TM=6.219E-01  e=1.760E-01  Chryseobacterium proteolyticum